Protein AF-A0A3C0GL30-F1 (afdb_monomer)

Sequence (60 aa):
MKNLDKTFVRQLDQTDCGVACLLSIIKFYGGSATLESLRKLCGTNRQGTTMLGLYQAASG

pLDDT: mean 93.98, std 9.03, range [55.94, 98.38]

Nearest PDB structures (foldseek):
  3k8u-assembly1_A  TM=9.803E-01  e=3.537E-04  Streptococcus mutans
  8vp9-assembly1_B  TM=9.855E-01  e=3.304E-03  Acetivibrio thermocellus ATCC 27405
  8vp5-assembly1_B  TM=9.664E-01  e=5.235E-03  Acetivibrio thermocellus ATCC 27405
  8vpb-assembly1_B  TM=9.708E-01  e=4.590E-03  Acetivibrio thermocellus ATCC 27405
  8vp9-assembly1_A  TM=9.764E-01  e=1.709E-02  Acetivibrio thermocellus ATCC 27405

Foldseek 3Di:
DPCLVQLQFDDPDPQLPLLRVLSSVCVVVVHDDDSVVLCVQQVTDPNHGDPVSSVRSNVD

Solvent-accessible surface area (backbone atoms only — not comparable to full-atom values): 3538 Å² total; per-residue (Å²): 131,84,64,59,80,80,20,63,48,78,56,89,54,92,45,28,57,63,48,21,50,50,51,17,52,38,36,66,76,71,48,87,84,52,72,68,58,43,32,60,57,20,63,46,47,96,92,19,60,51,74,66,27,49,53,54,48,69,72,105

Structure (mmCIF, N/CA/C/O backbone):
data_AF-A0A3C0GL30-F1
#
_entry.id   AF-A0A3C0GL30-F1
#
loop_
_atom_site.group_PDB
_atom_site.id
_atom_site.type_symbol
_atom_site.label_atom_id
_atom_site.label_alt_id
_atom_site.label_comp_id
_atom_site.label_asym_id
_atom_site.label_entity_id
_atom_site.label_seq_id
_atom_site.pdbx_PDB_ins_code
_atom_site.Cartn_x
_atom_site.Cartn_y
_atom_site.Cartn_z
_atom_site.occupancy
_atom_site.B_iso_or_equiv
_atom_site.auth_seq_id
_atom_site.auth_comp_id
_atom_site.auth_asym_id
_atom_site.auth_atom_id
_atom_site.pdbx_PDB_model_num
ATOM 1 N N . MET A 1 1 ? -23.794 0.551 8.433 1.00 55.94 1 MET A N 1
ATOM 2 C CA . MET A 1 1 ? -22.419 0.307 7.939 1.00 55.94 1 MET A CA 1
ATOM 3 C C . MET A 1 1 ? -21.522 1.432 8.435 1.00 55.94 1 MET A C 1
ATOM 5 O O . MET A 1 1 ? -21.837 2.587 8.186 1.00 55.94 1 MET A O 1
ATOM 9 N N . LYS A 1 2 ? -20.477 1.128 9.215 1.00 58.50 2 LYS A N 1
ATOM 10 C CA . LYS A 1 2 ? -19.535 2.138 9.729 1.00 58.50 2 LYS A CA 1
ATOM 11 C C . LYS A 1 2 ? -18.796 2.791 8.545 1.00 58.50 2 LYS A C 1
ATOM 13 O O . LYS A 1 2 ? -18.117 2.081 7.822 1.00 58.50 2 LYS A O 1
ATOM 18 N N . ASN A 1 3 ? -18.981 4.102 8.357 1.00 71.75 3 ASN A N 1
ATOM 19 C CA . ASN A 1 3 ? -18.189 5.068 7.567 1.00 71.75 3 ASN A CA 1
ATOM 20 C C . ASN A 1 3 ? -17.267 4.528 6.440 1.00 71.75 3 ASN A C 1
ATOM 22 O O . ASN A 1 3 ? -16.082 4.867 6.432 1.00 71.75 3 ASN A O 1
ATOM 26 N N . LEU A 1 4 ? -17.779 3.755 5.473 1.00 73.62 4 LEU A N 1
ATOM 27 C CA . LEU A 1 4 ? -16.957 3.266 4.349 1.00 73.62 4 LEU A CA 1
ATOM 28 C C . LEU A 1 4 ? -16.332 4.409 3.536 1.00 73.62 4 LEU A C 1
ATOM 30 O O . LEU A 1 4 ? -15.199 4.286 3.076 1.00 73.62 4 LEU A O 1
ATOM 34 N N . ASP A 1 5 ? -17.017 5.547 3.439 1.00 77.38 5 ASP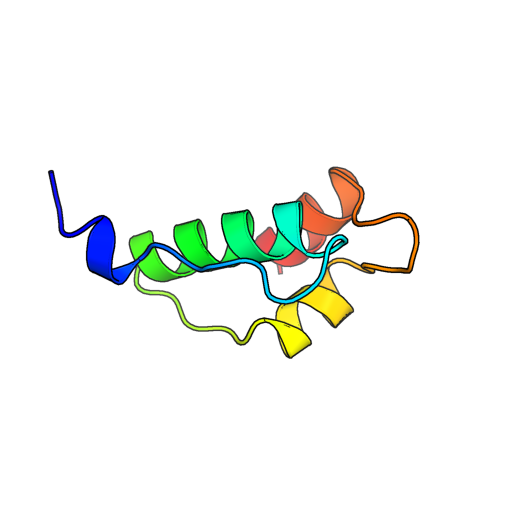 A N 1
ATOM 35 C CA . ASP A 1 5 ? -16.512 6.725 2.726 1.00 77.38 5 ASP A CA 1
ATOM 36 C C . ASP A 1 5 ? -15.236 7.300 3.353 1.00 77.38 5 ASP A C 1
ATOM 38 O O . ASP A 1 5 ? -14.398 7.866 2.657 1.00 77.38 5 ASP A O 1
ATOM 42 N N . LYS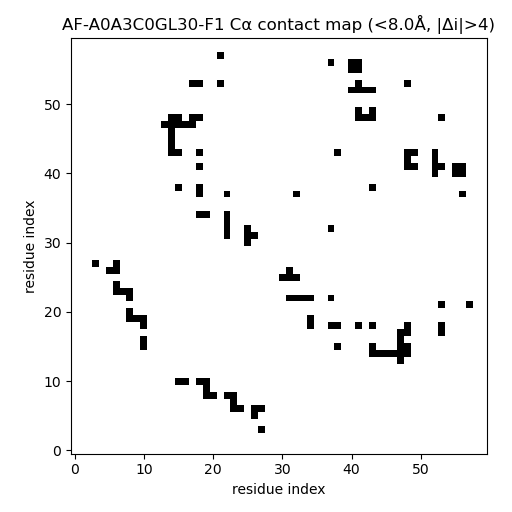 A 1 6 ? -15.048 7.137 4.672 1.00 82.19 6 LYS A N 1
ATOM 43 C CA . LYS A 1 6 ? -13.854 7.642 5.374 1.00 82.19 6 LYS A CA 1
ATOM 44 C C . LYS A 1 6 ? -12.640 6.737 5.197 1.00 82.19 6 LYS A C 1
ATOM 46 O O . LYS A 1 6 ? -11.508 7.179 5.394 1.00 82.19 6 LYS A O 1
ATOM 51 N N . THR A 1 7 ? -12.870 5.471 4.870 1.00 93.81 7 THR A N 1
ATOM 52 C CA . THR A 1 7 ? -11.822 4.452 4.793 1.00 93.81 7 THR A CA 1
ATOM 53 C C . THR A 1 7 ? -11.445 4.158 3.353 1.00 93.81 7 THR A C 1
ATOM 55 O O . THR A 1 7 ? -10.341 3.693 3.116 1.00 93.81 7 THR A O 1
ATOM 58 N N . PHE A 1 8 ? -12.316 4.464 2.390 1.00 95.12 8 PHE A N 1
ATOM 59 C CA . PHE A 1 8 ? -12.040 4.289 0.972 1.00 95.12 8 PHE A CA 1
ATOM 60 C C . PHE A 1 8 ? -10.826 5.111 0.513 1.00 95.12 8 PHE A C 1
ATOM 62 O O . PHE A 1 8 ? -10.748 6.328 0.697 1.00 95.12 8 PHE A O 1
ATOM 69 N N . VAL A 1 9 ? -9.870 4.431 -0.113 1.00 96.81 9 VAL A N 1
ATOM 70 C CA . VAL A 1 9 ? -8.668 5.029 -0.693 1.00 96.81 9 VAL A CA 1
ATOM 71 C C . VAL A 1 9 ? -8.728 4.863 -2.199 1.00 96.81 9 VAL A C 1
ATOM 73 O O . VAL A 1 9 ? -8.800 3.750 -2.713 1.00 96.81 9 VAL A O 1
ATOM 76 N N . ARG A 1 10 ? -8.648 5.983 -2.918 1.00 96.44 10 ARG A N 1
ATOM 77 C CA . ARG A 1 10 ? -8.499 5.965 -4.373 1.00 96.44 10 ARG A CA 1
ATOM 78 C C . ARG A 1 10 ? -7.074 5.564 -4.740 1.00 96.44 10 ARG A C 1
ATOM 80 O O . ARG A 1 10 ? -6.124 6.110 -4.182 1.00 96.44 10 ARG A O 1
ATOM 87 N N . GLN A 1 11 ? -6.936 4.652 -5.699 1.00 97.31 11 GLN A N 1
ATOM 88 C CA . GLN A 1 11 ? -5.644 4.382 -6.327 1.00 97.31 11 GLN A CA 1
ATOM 89 C C . GLN A 1 11 ? -5.141 5.641 -7.051 1.00 97.31 11 GLN A C 1
ATOM 91 O O . GLN A 1 11 ? -5.941 6.353 -7.665 1.00 97.31 11 GLN A O 1
ATOM 96 N N . LEU A 1 12 ? -3.841 5.929 -6.944 1.00 96.38 12 LEU A N 1
ATOM 97 C CA . LEU A 1 12 ? -3.217 7.098 -7.578 1.00 96.38 12 LEU A CA 1
ATOM 98 C C . LEU A 1 12 ? -2.517 6.717 -8.886 1.00 96.38 12 LEU A C 1
ATOM 100 O O . LEU A 1 12 ? -2.577 7.479 -9.847 1.00 96.38 12 LEU A O 1
ATOM 104 N N . ASP A 1 13 ? -1.906 5.535 -8.927 1.00 96.50 13 ASP A N 1
ATOM 105 C CA . ASP A 1 13 ? -1.321 4.917 -10.117 1.00 96.50 13 ASP A CA 1
ATOM 106 C C . ASP A 1 13 ? -2.130 3.677 -10.549 1.00 96.50 13 ASP A C 1
ATOM 108 O O . ASP A 1 13 ? -2.884 3.092 -9.765 1.00 96.50 13 ASP A O 1
ATOM 112 N N . GLN A 1 14 ? -1.961 3.251 -11.801 1.00 97.50 14 GLN A N 1
ATOM 113 C CA . GLN A 1 14 ? -2.544 2.019 -12.340 1.00 97.50 14 GLN A CA 1
ATOM 114 C C . GLN A 1 14 ? -2.082 0.774 -11.575 1.00 97.50 14 GLN A C 1
ATOM 116 O O . GLN A 1 14 ? -2.833 -0.192 -11.451 1.00 97.50 14 GLN A O 1
ATOM 121 N N . THR A 1 15 ? -0.861 0.794 -11.037 1.00 98.12 15 THR A N 1
ATOM 122 C CA . THR A 1 15 ? -0.270 -0.345 -10.318 1.00 98.12 15 THR A CA 1
ATOM 123 C C . THR A 1 15 ? -0.619 -0.387 -8.829 1.00 98.12 15 THR A C 1
ATOM 125 O O . THR A 1 15 ? -0.285 -1.355 -8.149 1.00 98.12 15 THR A O 1
ATOM 128 N N . ASP A 1 16 ? -1.330 0.620 -8.312 1.00 98.19 16 ASP A N 1
ATOM 129 C CA . ASP A 1 16 ? -1.622 0.768 -6.881 1.00 98.19 16 ASP A CA 1
ATOM 130 C C . ASP A 1 16 ? -2.861 0.009 -6.400 1.00 98.19 16 ASP A C 1
ATOM 132 O O . ASP A 1 16 ? -3.207 0.123 -5.224 1.00 98.19 16 ASP A O 1
ATOM 136 N N . CYS A 1 17 ? -3.569 -0.726 -7.260 1.00 97.94 17 CYS A N 1
ATOM 137 C CA . CYS A 1 17 ? -4.868 -1.313 -6.914 1.00 97.94 17 CYS A CA 1
ATOM 138 C C . CYS A 1 17 ? -4.824 -2.118 -5.598 1.00 97.94 17 CYS A C 1
ATOM 140 O O . CYS A 1 17 ? -5.629 -1.877 -4.698 1.00 97.94 17 CYS A O 1
ATOM 142 N N . GLY A 1 18 ? -3.818 -2.982 -5.422 1.00 98.06 18 GLY A N 1
ATOM 143 C CA . GLY A 1 18 ? -3.612 -3.739 -4.183 1.00 98.06 18 GLY A CA 1
ATOM 144 C C . GLY A 1 18 ? -3.235 -2.862 -2.983 1.00 98.06 18 GLY A C 1
ATOM 145 O O . GLY A 1 18 ? -3.761 -3.048 -1.885 1.00 98.06 18 GLY A O 1
ATOM 146 N N . VAL A 1 19 ? -2.369 -1.867 -3.192 1.00 98.38 19 VAL A N 1
ATOM 147 C CA . VAL A 1 19 ? -1.902 -0.935 -2.151 1.00 98.38 19 VAL A CA 1
ATOM 148 C C . VAL A 1 19 ? -3.049 -0.069 -1.621 1.00 98.38 19 VAL A C 1
ATOM 150 O O . VAL A 1 19 ? -3.183 0.121 -0.412 1.00 98.38 19 VAL A O 1
ATOM 153 N N . ALA A 1 20 ? -3.909 0.431 -2.511 1.00 98.31 20 ALA A N 1
ATOM 154 C CA . ALA A 1 20 ? -5.081 1.224 -2.158 1.00 98.31 20 ALA A CA 1
ATOM 155 C C . ALA A 1 20 ? -6.122 0.392 -1.393 1.00 98.31 20 ALA A C 1
ATOM 157 O O . ALA A 1 20 ? -6.672 0.861 -0.390 1.00 98.31 20 ALA A O 1
ATOM 158 N N . CYS A 1 21 ? -6.350 -0.861 -1.804 1.00 97.94 21 CYS A N 1
ATOM 159 C CA . CYS A 1 21 ? -7.195 -1.794 -1.058 1.00 97.94 21 CYS A CA 1
ATOM 160 C C . CYS A 1 21 ? -6.649 -2.041 0.354 1.00 97.94 21 CYS A C 1
ATOM 162 O O . CYS A 1 21 ? -7.394 -1.908 1.327 1.00 97.94 21 CYS A O 1
ATOM 164 N N . LEU A 1 22 ? -5.349 -2.324 0.483 1.00 98.12 22 LEU A N 1
ATOM 165 C CA . LEU A 1 22 ? -4.715 -2.549 1.781 1.00 98.12 22 LEU A CA 1
ATOM 166 C C . LEU A 1 22 ? -4.811 -1.310 2.682 1.00 98.12 22 LEU A C 1
ATOM 168 O O . LEU A 1 22 ? -5.221 -1.423 3.836 1.00 98.12 22 LEU A O 1
ATOM 172 N N . LEU A 1 23 ? -4.526 -0.114 2.154 1.00 97.75 23 LEU A N 1
ATOM 173 C CA . LEU A 1 23 ? -4.660 1.124 2.925 1.00 97.75 23 LEU A CA 1
ATOM 174 C C . LEU A 1 23 ? -6.110 1.379 3.357 1.00 97.75 23 LEU A C 1
ATOM 176 O O . LEU A 1 23 ? -6.340 1.888 4.455 1.00 97.75 23 LEU A O 1
ATOM 180 N N . SER A 1 24 ? -7.086 1.010 2.523 1.00 97.44 24 SER A N 1
ATOM 181 C CA . SER A 1 24 ? -8.501 1.133 2.880 1.00 97.44 24 SER A CA 1
ATOM 182 C C . SER A 1 24 ? -8.866 0.248 4.072 1.00 97.44 24 SER A C 1
ATOM 184 O O . SER A 1 24 ? -9.559 0.6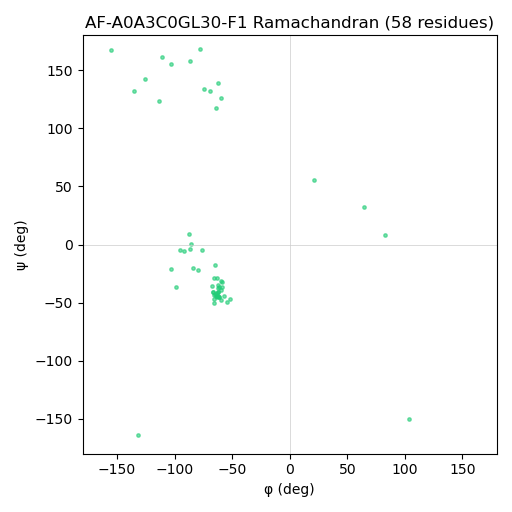94 4.987 1.00 97.44 24 SER A O 1
ATOM 186 N N . ILE A 1 25 ? -8.353 -0.986 4.094 1.00 96.19 25 ILE A N 1
ATOM 187 C CA . ILE A 1 25 ? -8.536 -1.933 5.202 1.00 96.19 25 ILE A CA 1
ATOM 188 C C . ILE A 1 25 ? -7.839 -1.420 6.466 1.00 96.19 25 ILE A C 1
ATOM 190 O O . ILE A 1 25 ? -8.457 -1.378 7.527 1.00 96.19 25 ILE A O 1
ATOM 194 N N . ILE A 1 26 ? -6.590 -0.958 6.358 1.00 96.00 26 ILE A N 1
ATOM 195 C CA . ILE A 1 26 ? -5.842 -0.385 7.487 1.00 96.00 26 ILE A CA 1
ATOM 196 C C . ILE A 1 26 ? -6.636 0.761 8.128 1.00 96.00 26 ILE A C 1
ATOM 198 O O . ILE A 1 26 ? -6.865 0.748 9.338 1.00 96.00 26 ILE A O 1
ATOM 202 N N . LYS A 1 27 ? -7.138 1.707 7.322 1.00 95.25 27 LYS A N 1
ATOM 203 C CA . LYS A 1 27 ? -7.975 2.816 7.807 1.00 95.25 27 LYS A CA 1
ATOM 204 C C . LYS A 1 27 ? -9.278 2.336 8.443 1.00 95.25 27 LYS A C 1
ATOM 206 O O . LYS A 1 27 ? -9.718 2.915 9.433 1.00 95.25 27 LYS A O 1
ATOM 211 N N . PHE A 1 28 ? -9.896 1.287 7.898 1.00 94.62 28 PHE A N 1
ATOM 212 C CA . PHE A 1 28 ? -11.121 0.705 8.449 1.00 94.62 28 PHE A CA 1
ATOM 213 C C . PHE A 1 28 ? -10.936 0.162 9.867 1.00 94.62 28 PHE A C 1
ATOM 215 O O . PHE A 1 28 ? -11.817 0.341 10.708 1.00 94.62 28 PHE A O 1
ATOM 222 N N . TYR A 1 29 ? -9.771 -0.415 10.156 1.00 94.19 29 TYR A N 1
ATOM 223 C CA . TYR A 1 29 ? -9.409 -0.879 11.496 1.00 94.19 29 TYR A CA 1
ATOM 224 C C . TYR A 1 29 ? -8.753 0.203 12.375 1.00 94.19 29 TYR A C 1
ATOM 226 O O . TYR A 1 29 ? -8.297 -0.100 13.474 1.00 94.19 29 TYR A O 1
ATOM 234 N N . GLY A 1 30 ? -8.735 1.469 11.939 1.00 93.19 30 GLY A N 1
ATOM 235 C CA . GLY A 1 30 ? -8.191 2.596 12.707 1.00 93.19 30 GLY A CA 1
ATOM 236 C C . GLY A 1 30 ? -6.670 2.767 12.619 1.00 93.19 30 GLY A C 1
ATOM 237 O O . GLY A 1 30 ? -6.112 3.591 13.339 1.00 93.19 30 GLY A O 1
ATOM 238 N N . GLY A 1 31 ? -5.999 2.018 11.742 1.00 94.06 31 GLY A N 1
ATOM 239 C CA . GLY A 1 31 ? -4.576 2.182 11.461 1.00 94.06 31 GLY A CA 1
ATOM 240 C C . GLY A 1 31 ? -4.280 3.375 10.546 1.00 94.06 31 GLY A C 1
ATOM 241 O O . GLY A 1 31 ? -5.168 3.953 9.914 1.00 94.06 31 GLY A O 1
ATOM 242 N N . SER A 1 32 ? -2.996 3.725 10.445 1.00 94.00 32 SER A N 1
ATOM 243 C CA . SER A 1 32 ? -2.504 4.823 9.610 1.00 94.00 32 SER A CA 1
ATOM 244 C C . SER A 1 32 ? -1.257 4.398 8.841 1.00 94.00 32 SER A C 1
ATOM 246 O O . SER A 1 32 ? -0.326 3.841 9.413 1.00 94.00 32 SER A O 1
ATOM 248 N N . ALA A 1 33 ? -1.245 4.675 7.541 1.00 96.19 33 ALA A N 1
ATOM 249 C CA . ALA A 1 33 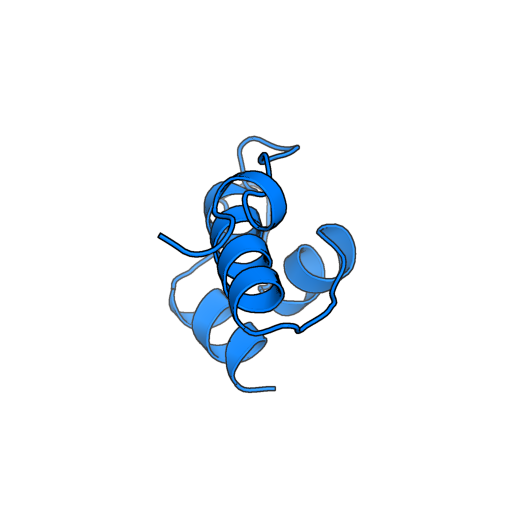? -0.100 4.503 6.656 1.00 96.19 33 ALA A CA 1
ATOM 250 C C . ALA A 1 33 ? -0.248 5.450 5.456 1.00 96.1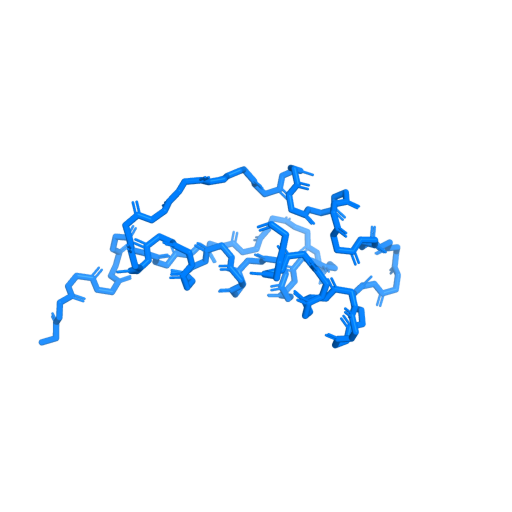9 33 ALA A C 1
ATOM 252 O O . ALA A 1 33 ? -1.324 6.012 5.220 1.00 96.19 33 ALA A O 1
ATOM 253 N N . THR A 1 34 ? 0.820 5.629 4.679 1.00 96.81 34 THR A N 1
ATOM 254 C CA . THR A 1 34 ? 0.750 6.363 3.412 1.00 96.81 34 THR A CA 1
ATOM 255 C C . THR A 1 34 ? 0.747 5.390 2.238 1.00 96.81 34 THR A C 1
ATOM 257 O O . THR A 1 34 ? 1.236 4.263 2.321 1.00 96.81 34 THR A O 1
ATOM 260 N N . LEU A 1 35 ? 0.191 5.833 1.112 1.00 97.06 35 LEU A N 1
ATOM 261 C CA . LEU A 1 35 ? 0.220 5.062 -0.132 1.00 97.06 35 LEU A CA 1
ATOM 262 C C . LEU A 1 35 ? 1.667 4.791 -0.571 1.00 97.06 35 LEU A C 1
ATOM 264 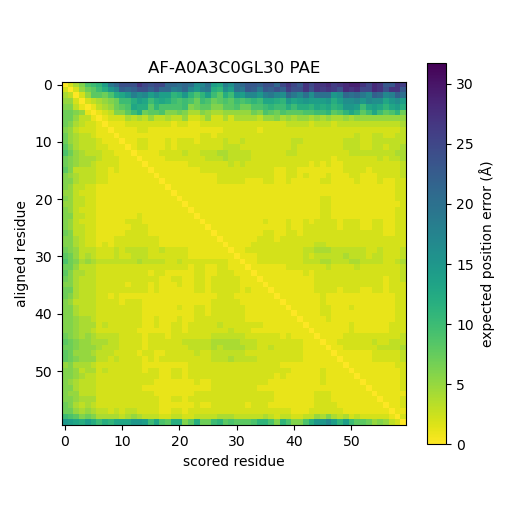O O . LEU A 1 35 ? 1.988 3.684 -0.982 1.00 97.06 35 LEU A O 1
ATOM 268 N N . GLU A 1 36 ? 2.561 5.771 -0.405 1.00 97.62 36 GLU A N 1
ATOM 269 C CA . GLU A 1 36 ? 3.981 5.625 -0.733 1.00 97.62 36 GLU A CA 1
ATOM 270 C C . GLU A 1 36 ? 4.696 4.607 0.170 1.00 97.62 36 GLU A C 1
ATOM 272 O O . GLU A 1 36 ? 5.457 3.778 -0.335 1.00 97.62 36 GLU A O 1
ATOM 277 N N . SER A 1 37 ? 4.448 4.632 1.488 1.00 97.44 37 SER A N 1
ATOM 278 C CA . SER A 1 37 ? 5.079 3.685 2.414 1.00 97.44 37 SER A CA 1
ATOM 279 C C . SER A 1 37 ? 4.631 2.256 2.118 1.00 97.44 37 SER A C 1
ATOM 281 O O . SER A 1 37 ? 5.466 1.357 2.031 1.00 97.44 37 SER A O 1
ATOM 283 N N . LEU A 1 38 ? 3.332 2.049 1.880 1.00 98.00 38 LEU A N 1
ATOM 284 C CA . LEU A 1 38 ? 2.805 0.734 1.522 1.00 98.00 38 LEU A CA 1
ATOM 285 C C . LEU A 1 38 ? 3.279 0.276 0.144 1.00 98.00 38 LEU A C 1
ATOM 287 O O . LEU A 1 38 ? 3.586 -0.900 -0.015 1.00 98.00 38 LEU A O 1
ATOM 291 N N . ARG A 1 39 ? 3.422 1.177 -0.834 1.00 98.12 39 ARG A N 1
ATOM 292 C CA . ARG A 1 39 ? 3.977 0.831 -2.151 1.00 98.12 39 ARG A CA 1
ATOM 293 C C . ARG A 1 39 ? 5.376 0.222 -2.020 1.00 98.12 39 ARG A C 1
ATOM 295 O O . ARG A 1 39 ? 5.645 -0.807 -2.642 1.00 98.12 39 ARG A O 1
ATOM 302 N N . LYS A 1 40 ? 6.225 0.820 -1.171 1.00 98.00 40 LYS A N 1
ATOM 303 C CA . LYS A 1 40 ? 7.571 0.313 -0.849 1.00 98.00 40 LYS A CA 1
ATOM 304 C C . LYS A 1 40 ? 7.509 -1.027 -0.113 1.00 98.00 40 LYS A C 1
ATOM 306 O O . LYS A 1 40 ? 8.161 -1.970 -0.546 1.00 98.00 40 LYS A O 1
ATOM 311 N N . LEU A 1 41 ? 6.701 -1.129 0.946 1.00 98.06 41 LEU A N 1
ATOM 312 C CA . LEU A 1 41 ? 6.581 -2.350 1.756 1.00 98.06 41 LEU 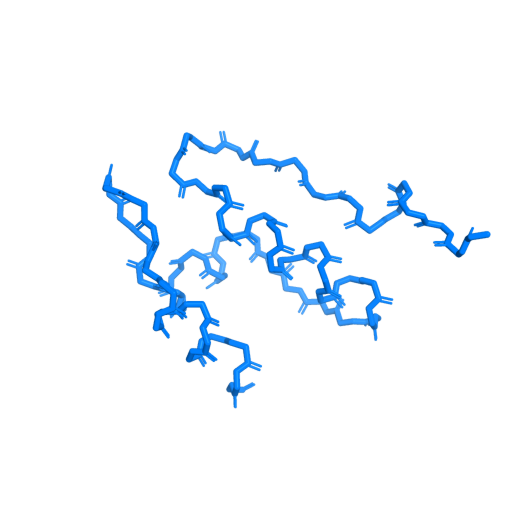A CA 1
ATOM 313 C C . LEU A 1 41 ? 6.042 -3.542 0.961 1.00 98.06 41 LEU A C 1
ATOM 315 O O . LEU A 1 41 ? 6.554 -4.647 1.088 1.00 98.06 41 LEU A O 1
ATOM 319 N N . CYS A 1 42 ? 5.047 -3.318 0.104 1.00 97.88 42 CYS A N 1
ATOM 320 C CA . CYS A 1 42 ? 4.462 -4.382 -0.705 1.00 97.88 42 CYS A CA 1
ATOM 321 C C . CYS A 1 42 ? 5.347 -4.780 -1.902 1.00 97.88 42 CYS A C 1
ATOM 323 O O . CYS A 1 42 ? 4.980 -5.686 -2.650 1.00 97.88 42 CYS A O 1
ATOM 325 N N . GLY A 1 43 ? 6.464 -4.079 -2.143 1.00 97.88 43 GLY A N 1
ATOM 326 C CA . GLY A 1 43 ? 7.324 -4.305 -3.308 1.00 97.88 43 GLY A CA 1
ATOM 327 C C . GLY A 1 43 ? 6.633 -3.997 -4.640 1.00 97.88 43 GLY A C 1
ATOM 328 O O . GLY A 1 43 ? 6.888 -4.663 -5.642 1.00 97.88 43 GLY A O 1
ATOM 329 N N . THR A 1 44 ? 5.726 -3.018 -4.653 1.00 98.19 44 THR A N 1
ATOM 330 C CA . THR A 1 44 ? 4.939 -2.678 -5.847 1.00 98.19 44 THR A CA 1
ATOM 331 C C . THR A 1 44 ? 5.831 -2.044 -6.903 1.00 98.19 44 THR A C 1
ATOM 333 O O . THR A 1 44 ? 6.589 -1.115 -6.617 1.00 98.19 44 THR A O 1
ATOM 336 N N . ASN A 1 45 ? 5.722 -2.525 -8.135 1.00 97.12 45 ASN A N 1
ATOM 337 C CA . ASN A 1 45 ? 6.511 -2.053 -9.266 1.00 97.12 45 ASN A CA 1
ATOM 338 C C . ASN A 1 45 ? 5.607 -1.764 -10.478 1.00 97.12 45 ASN A C 1
ATOM 340 O O . ASN A 1 45 ? 4.391 -1.637 -10.349 1.00 97.12 45 ASN A O 1
ATOM 344 N N . ARG A 1 46 ? 6.195 -1.645 -11.674 1.00 96.94 46 ARG A N 1
ATOM 345 C CA . ARG A 1 46 ? 5.457 -1.344 -12.914 1.00 96.94 46 ARG A CA 1
ATOM 346 C C . ARG A 1 46 ? 4.471 -2.444 -13.332 1.00 96.94 46 ARG A C 1
ATOM 348 O O . ARG A 1 46 ? 3.593 -2.173 -14.140 1.00 96.94 46 ARG A O 1
ATOM 355 N N . GLN A 1 47 ? 4.613 -3.659 -12.807 1.00 97.44 47 GLN A N 1
ATOM 356 C CA . GLN A 1 47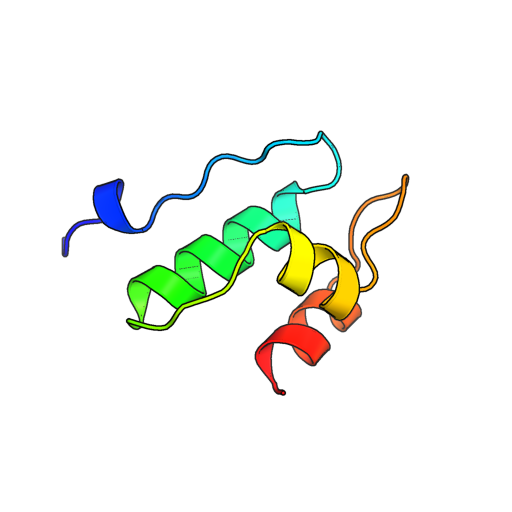 ? 3.692 -4.775 -13.022 1.00 97.44 47 GLN A CA 1
ATOM 357 C C . GLN A 1 47 ? 2.596 -4.860 -11.945 1.00 97.44 47 GLN A C 1
ATOM 359 O O . GLN A 1 47 ? 1.691 -5.679 -12.077 1.00 97.44 47 GLN A O 1
ATOM 364 N N . GLY A 1 48 ? 2.653 -4.031 -10.898 1.00 97.44 48 GLY A N 1
ATOM 365 C CA . GLY A 1 48 ? 1.736 -4.093 -9.760 1.00 97.44 48 GLY A CA 1
ATOM 366 C C . GLY A 1 48 ? 2.362 -4.730 -8.524 1.00 97.44 48 GLY A C 1
ATOM 367 O O . GLY A 1 48 ? 3.567 -4.625 -8.281 1.00 97.44 48 GLY A O 1
ATOM 368 N N . THR A 1 49 ? 1.513 -5.372 -7.727 1.00 98.06 49 THR A N 1
ATOM 369 C CA . THR A 1 49 ? 1.851 -5.988 -6.440 1.00 98.06 49 THR A CA 1
ATOM 370 C C . THR A 1 49 ? 1.423 -7.451 -6.443 1.00 98.06 49 THR A C 1
ATOM 372 O O . THR A 1 49 ? 0.358 -7.789 -6.957 1.00 98.06 49 THR A O 1
ATOM 375 N N . THR A 1 50 ? 2.213 -8.333 -5.832 1.00 98.31 50 THR A N 1
ATOM 376 C CA . THR A 1 50 ? 1.822 -9.738 -5.641 1.00 98.31 50 THR A CA 1
ATOM 377 C C . THR A 1 50 ? 1.012 -9.916 -4.353 1.00 98.31 50 THR A C 1
ATOM 379 O O . THR A 1 50 ? 1.143 -9.137 -3.408 1.00 98.31 50 THR A O 1
ATOM 382 N N . MET A 1 51 ? 0.217 -10.989 -4.269 1.00 98.00 51 MET A N 1
ATOM 383 C CA . MET A 1 51 ? -0.490 -11.346 -3.027 1.00 98.00 51 MET A CA 1
ATOM 384 C C . MET A 1 51 ? 0.470 -11.582 -1.853 1.00 98.00 51 MET A C 1
ATOM 386 O O . MET A 1 51 ? 0.168 -11.195 -0.727 1.00 98.00 51 MET A O 1
ATOM 390 N N . LEU A 1 52 ? 1.644 -12.168 -2.116 1.00 98.19 52 LEU A N 1
ATOM 391 C CA . LEU A 1 52 ? 2.676 -12.366 -1.098 1.00 98.19 52 LEU A CA 1
ATOM 392 C C . LEU A 1 52 ? 3.201 -11.027 -0.560 1.00 98.19 52 LEU A C 1
ATOM 394 O O . LEU A 1 52 ? 3.312 -10.874 0.653 1.00 98.19 52 LEU A O 1
ATOM 398 N N . GLY A 1 53 ? 3.462 -10.052 -1.438 1.00 98.25 53 GLY A N 1
ATOM 399 C CA . GLY A 1 53 ? 3.913 -8.718 -1.031 1.00 98.25 53 GLY A CA 1
ATOM 400 C C . GLY A 1 53 ? 2.885 -7.989 -0.161 1.00 98.25 53 GLY A C 1
ATOM 401 O O . GLY A 1 53 ? 3.247 -7.396 0.852 1.00 98.25 53 GLY A O 1
ATOM 402 N N . LEU A 1 54 ? 1.593 -8.096 -0.496 1.00 98.38 54 LEU A N 1
ATOM 403 C CA . LEU A 1 54 ? 0.508 -7.551 0.332 1.00 98.38 54 LEU A CA 1
ATOM 404 C C . LEU A 1 54 ? 0.441 -8.223 1.710 1.00 98.38 54 LEU A C 1
ATOM 406 O O . LEU A 1 54 ? 0.329 -7.535 2.722 1.00 98.38 54 LEU A O 1
ATOM 410 N N . TYR A 1 55 ? 0.531 -9.556 1.758 1.00 98.19 55 TYR A N 1
ATOM 411 C CA . TYR A 1 55 ? 0.516 -10.309 3.013 1.00 98.19 55 TYR A CA 1
ATOM 412 C C . TYR A 1 55 ? 1.693 -9.932 3.920 1.00 98.19 55 TYR A C 1
ATOM 414 O O . TYR A 1 55 ? 1.502 -9.682 5.110 1.00 98.19 55 TYR A O 1
ATOM 422 N N . GLN A 1 56 ? 2.899 -9.841 3.355 1.00 97.69 56 GLN A N 1
ATOM 423 C CA . GLN A 1 56 ? 4.099 -9.444 4.091 1.00 97.69 56 GLN A CA 1
ATOM 424 C C . GLN A 1 56 ? 3.973 -8.024 4.648 1.00 97.69 56 GLN A C 1
ATOM 426 O O . GLN A 1 56 ? 4.253 -7.811 5.823 1.00 97.69 56 GLN A O 1
ATOM 431 N N . ALA A 1 57 ? 3.483 -7.074 3.846 1.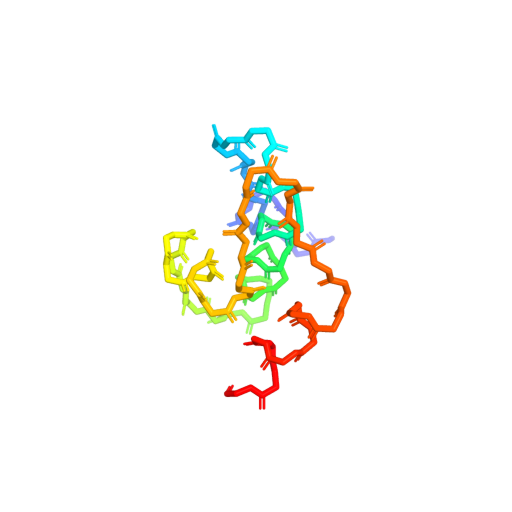00 97.56 57 ALA A N 1
ATOM 432 C CA . ALA A 1 57 ? 3.279 -5.695 4.286 1.00 97.56 57 ALA A CA 1
ATOM 433 C C . ALA A 1 57 ? 2.207 -5.550 5.380 1.00 97.56 57 ALA A C 1
ATOM 435 O O . ALA A 1 57 ? 2.288 -4.628 6.184 1.00 97.56 57 ALA A O 1
ATOM 436 N N . ALA A 1 58 ? 1.207 -6.436 5.410 1.00 97.19 58 ALA A N 1
ATOM 437 C CA . ALA A 1 58 ? 0.143 -6.430 6.416 1.00 97.19 58 ALA A CA 1
ATOM 438 C C . ALA A 1 58 ? 0.520 -7.145 7.725 1.00 97.19 58 ALA A C 1
ATOM 440 O O . ALA A 1 58 ? -0.136 -6.930 8.740 1.00 97.19 58 ALA A O 1
ATOM 441 N N . SER A 1 59 ? 1.530 -8.018 7.689 1.00 93.94 59 SER A N 1
ATOM 442 C CA . SER A 1 59 ? 1.950 -8.838 8.837 1.00 93.94 59 SER A CA 1
ATOM 443 C C . SER A 1 59 ? 3.099 -8.219 9.642 1.00 93.94 59 SER A C 1
ATOM 445 O O . SER A 1 59 ? 3.523 -8.815 10.632 1.00 93.94 59 SER A O 1
ATOM 447 N N . GLY A 1 60 ? 3.640 -7.088 9.174 1.00 77.69 60 GLY A N 1
ATOM 448 C CA . GLY A 1 60 ? 4.752 -6.360 9.793 1.00 77.69 60 GLY A CA 1
ATOM 449 C C . GLY A 1 60 ? 4.329 -5.313 10.811 1.00 77.69 60 GLY A C 1
ATOM 450 O O . GLY A 1 60 ? 3.133 -4.949 10.847 1.00 77.69 60 GLY A O 1
#

Mean predicted aligned error: 3.28 Å

Secondary structure (DSSP, 8-state):
---HHHH----SSGGGHHHHHHHHHHHHTT----HHHHHHHTT-BTTB--HHHHHHHH--

Radius of gyration: 11.02 Å; Cα contacts (8 Å, |Δi|>4): 68; chains: 1; bounding box: 30×20×26 Å